Protein AF-A0A849PY88-F1 (afdb_monomer_lite)

pLDDT: mean 91.72, std 9.86, range [37.84, 98.25]

Foldseek 3Di:
DDPDPVVLQVPHDPVCLVVDALVVLQVSLVVQCPDPPSVVVSSLVSLVSSCVNPLQPLVSLLVSLVSCVVVVVLVRSLVSLVSSLVVNVVVVPHQLLSSLVSLQSNLVSCLPPPVNPDLPSSVVSQVSSCVSNVHDRDVVSVVSSVVVVVVVVVVVVVD

Sequence (159 aa):
MYDVDTKAYSGVNVAKIPSMNKDDLVANGNRLKNGTDEQIKAGLNLWKIALEKDQTDADLINKIAKYQQAINDEKGALKTYETGIEAIEQDGKGDKAALGNLYLGKAQLEIYSRENKDYEQAQKDIETSAKLRDEPIDQSLMIEIEDGMERQERRKNKA

Radius of gyration: 18.0 Å; chains: 1; bounding box: 43×26×58 Å

Structure (mmCIF, N/CA/C/O backbone):
data_AF-A0A849PY88-F1
#
_entry.id   AF-A0A849PY88-F1
#
loop_
_atom_site.group_PDB
_atom_site.id
_atom_site.type_symbol
_atom_site.label_atom_id
_atom_site.label_alt_id
_atom_site.label_comp_id
_atom_site.label_asym_id
_atom_site.label_entity_id
_atom_site.label_seq_id
_atom_site.pdbx_PDB_ins_code
_atom_site.Cartn_x
_atom_site.Cartn_y
_atom_site.Cartn_z
_atom_site.occupancy
_atom_site.B_iso_or_equiv
_atom_site.auth_seq_id
_atom_site.auth_comp_id
_atom_site.auth_asym_id
_atom_site.auth_atom_id
_atom_site.pdbx_PDB_model_num
ATOM 1 N N . MET A 1 1 ? 16.933 17.081 -14.185 1.00 37.84 1 MET A N 1
ATOM 2 C CA . MET A 1 1 ? 17.622 16.085 -15.029 1.00 37.84 1 MET A CA 1
ATOM 3 C C . MET A 1 1 ? 17.844 14.880 -14.133 1.00 37.84 1 MET A C 1
ATOM 5 O O . MET A 1 1 ? 18.544 15.028 -13.144 1.00 37.84 1 MET A O 1
ATOM 9 N N . TYR A 1 2 ? 17.122 13.777 -14.347 1.00 43.47 2 TYR A N 1
ATOM 10 C CA . TYR A 1 2 ? 17.304 12.571 -13.535 1.00 43.47 2 TYR A CA 1
ATOM 11 C C . TYR A 1 2 ? 18.647 11.958 -13.927 1.00 43.47 2 TYR A C 1
ATOM 13 O O . TYR A 1 2 ? 18.839 11.637 -15.097 1.00 43.47 2 TYR A O 1
ATOM 21 N N . ASP A 1 3 ? 19.577 11.854 -12.982 1.00 45.22 3 ASP A N 1
ATOM 22 C CA . ASP A 1 3 ? 20.822 11.119 -13.185 1.00 45.22 3 ASP A CA 1
ATOM 23 C C . ASP A 1 3 ? 20.455 9.632 -13.194 1.00 45.22 3 ASP A C 1
ATOM 25 O O . ASP A 1 3 ? 20.196 9.022 -12.154 1.00 45.22 3 ASP A O 1
ATOM 29 N N . VAL A 1 4 ? 20.260 9.078 -14.391 1.00 53.19 4 VAL A N 1
ATOM 30 C CA . VAL A 1 4 ? 19.823 7.693 -14.548 1.00 53.19 4 VAL A CA 1
ATOM 31 C C . VAL A 1 4 ? 21.065 6.829 -14.673 1.00 53.19 4 VAL A C 1
ATOM 33 O O . VAL A 1 4 ? 21.687 6.784 -15.735 1.00 53.19 4 VAL A O 1
ATOM 36 N N . ASP A 1 5 ? 21.425 6.116 -13.607 1.00 61.44 5 ASP A N 1
ATOM 37 C CA . ASP A 1 5 ? 22.394 5.033 -13.737 1.00 61.44 5 ASP A CA 1
ATOM 38 C C . ASP A 1 5 ? 21.795 3.965 -14.664 1.00 61.44 5 ASP A C 1
ATOM 40 O O . ASP A 1 5 ? 20.916 3.185 -14.293 1.00 61.44 5 ASP A O 1
ATOM 44 N N . THR A 1 6 ? 22.238 3.970 -15.919 1.00 64.44 6 THR A N 1
ATOM 45 C CA . THR A 1 6 ? 21.744 3.069 -16.970 1.00 64.44 6 THR A CA 1
ATOM 46 C C . THR A 1 6 ? 21.889 1.588 -16.609 1.00 64.44 6 THR A C 1
ATOM 48 O O . THR A 1 6 ? 21.134 0.767 -17.132 1.00 64.44 6 THR A O 1
ATOM 51 N N . LYS A 1 7 ? 22.785 1.229 -15.674 1.00 71.81 7 LYS A N 1
ATOM 52 C CA . LYS A 1 7 ? 22.941 -0.151 -15.185 1.00 71.81 7 LYS A CA 1
ATOM 53 C C . LYS A 1 7 ? 21.759 -0.610 -14.328 1.00 71.81 7 LYS A C 1
ATOM 55 O O . LYS A 1 7 ? 21.393 -1.786 -14.376 1.00 71.81 7 LYS A O 1
ATOM 60 N N . ALA A 1 8 ? 21.119 0.315 -13.611 1.00 77.69 8 ALA A N 1
ATOM 61 C CA . ALA A 1 8 ? 19.927 0.050 -12.804 1.00 77.69 8 ALA A CA 1
ATOM 62 C C . ALA A 1 8 ? 18.713 -0.342 -13.669 1.00 77.69 8 ALA A C 1
ATOM 64 O O . ALA A 1 8 ? 17.839 -1.085 -13.238 1.00 77.69 8 ALA A O 1
ATOM 65 N N . TYR A 1 9 ? 18.686 0.102 -14.926 1.00 81.75 9 TYR A N 1
ATOM 66 C CA . TYR A 1 9 ? 17.614 -0.146 -15.893 1.00 81.75 9 TYR A CA 1
ATOM 67 C C . TYR A 1 9 ? 17.976 -1.254 -16.888 1.00 81.75 9 TYR A C 1
ATOM 69 O O . TYR A 1 9 ? 17.596 -1.198 -18.055 1.00 81.75 9 TYR A O 1
ATOM 77 N N . SER A 1 10 ? 18.738 -2.262 -16.453 1.00 80.44 10 SER A N 1
ATOM 78 C CA . SER A 1 10 ? 19.183 -3.359 -17.321 1.00 80.44 10 SER A CA 1
ATOM 79 C C . SER A 1 10 ? 18.023 -3.961 -18.129 1.00 80.44 10 SER A C 1
ATOM 81 O O . SER A 1 10 ? 17.027 -4.428 -17.576 1.00 80.44 10 SER A O 1
ATOM 83 N N . GLY A 1 11 ? 18.134 -3.928 -19.461 1.00 80.50 11 GLY A N 1
ATOM 84 C CA . GLY A 1 11 ? 17.093 -4.424 -20.369 1.00 80.50 11 GLY A CA 1
ATOM 85 C C . GLY A 1 11 ? 15.875 -3.503 -20.550 1.00 80.50 11 GLY A C 1
ATOM 86 O O . GLY A 1 11 ? 14.899 -3.923 -21.181 1.00 80.50 11 GLY A O 1
ATOM 87 N N . VAL A 1 12 ? 15.936 -2.268 -20.042 1.00 84.50 12 VAL A N 1
ATOM 88 C CA . VAL A 1 12 ? 14.944 -1.198 -20.216 1.00 84.50 12 VAL A CA 1
ATOM 89 C C . VAL A 1 12 ? 15.577 -0.046 -20.998 1.00 84.50 12 VAL A C 1
ATOM 91 O O . VAL A 1 12 ? 16.648 0.457 -20.664 1.00 84.50 12 VAL A O 1
ATOM 94 N N . ASN A 1 13 ? 14.906 0.405 -22.059 1.00 85.25 13 ASN A N 1
ATOM 95 C CA . ASN A 1 13 ? 15.362 1.568 -22.815 1.00 85.25 13 ASN A CA 1
ATOM 96 C C . ASN A 1 13 ? 14.977 2.856 -22.072 1.00 85.25 13 ASN A C 1
ATOM 98 O O . ASN A 1 13 ? 13.869 3.364 -22.244 1.00 85.25 13 ASN A O 1
ATOM 102 N N . VAL A 1 14 ? 15.906 3.377 -21.266 1.00 85.56 14 VAL A N 1
ATOM 103 C CA . VAL A 1 14 ? 15.716 4.585 -20.443 1.00 85.56 14 VAL A CA 1
ATOM 104 C C . VAL A 1 14 ? 15.222 5.778 -21.264 1.00 85.56 14 VAL A C 1
ATOM 106 O O . VAL A 1 14 ? 14.323 6.492 -20.829 1.00 85.56 14 VAL A O 1
ATOM 109 N N . ALA A 1 15 ? 15.736 5.959 -22.484 1.00 86.56 15 ALA A N 1
ATOM 110 C CA . ALA A 1 15 ? 15.345 7.069 -23.353 1.00 86.56 15 ALA A CA 1
ATOM 111 C C . ALA A 1 15 ? 13.870 7.009 -23.789 1.00 86.56 15 ALA A C 1
ATOM 113 O O . ALA A 1 15 ? 13.303 8.027 -24.177 1.00 86.56 15 ALA A O 1
ATOM 114 N N . LYS A 1 16 ? 13.239 5.829 -23.723 1.00 90.19 16 LYS A N 1
ATOM 115 C CA . LYS A 1 16 ? 11.822 5.642 -24.056 1.00 90.19 16 LYS A CA 1
ATOM 116 C C . LYS A 1 16 ? 10.886 5.761 -22.857 1.00 90.19 16 LYS A C 1
ATOM 118 O O . LYS A 1 16 ? 9.689 5.866 -23.080 1.00 90.19 16 LYS A O 1
ATOM 123 N N . ILE A 1 17 ? 11.382 5.783 -21.616 1.00 90.50 17 ILE A N 1
ATOM 124 C CA . ILE A 1 17 ? 10.531 5.861 -20.411 1.00 90.50 17 ILE A CA 1
ATOM 125 C C . ILE A 1 17 ? 9.490 6.996 -20.495 1.00 90.50 17 ILE A C 1
ATOM 127 O O . ILE A 1 17 ? 8.321 6.715 -20.229 1.00 90.50 17 ILE A O 1
ATOM 131 N N . PRO A 1 18 ? 9.828 8.231 -20.932 1.00 90.81 18 PRO A N 1
ATOM 132 C CA . PRO A 1 18 ? 8.840 9.310 -21.015 1.00 90.81 18 PRO A CA 1
ATOM 133 C C . PRO A 1 18 ? 7.657 9.012 -21.950 1.00 90.81 18 PRO A C 1
ATOM 135 O O . PRO A 1 18 ? 6.548 9.485 -21.709 1.00 90.81 18 PRO A O 1
ATOM 138 N N . SER A 1 19 ? 7.877 8.221 -23.006 1.00 92.50 19 SER A N 1
ATOM 139 C CA . SER A 1 19 ? 6.866 7.877 -24.014 1.00 92.50 19 SER A CA 1
ATOM 140 C C . SER A 1 19 ? 6.258 6.483 -23.846 1.00 92.50 19 SER A C 1
ATOM 142 O O . SER A 1 19 ? 5.345 6.138 -24.595 1.00 92.50 19 SER A O 1
ATOM 144 N N . MET A 1 20 ? 6.717 5.686 -22.876 1.00 94.94 20 MET A N 1
ATOM 145 C CA . MET A 1 20 ? 6.107 4.392 -22.565 1.00 94.94 20 MET A CA 1
ATOM 146 C C . MET A 1 20 ? 4.666 4.581 -22.081 1.00 94.94 20 MET A C 1
ATOM 148 O O . MET A 1 20 ? 4.341 5.545 -21.376 1.00 94.94 20 MET A O 1
ATOM 152 N N . ASN A 1 21 ? 3.793 3.646 -22.455 1.00 96.25 21 ASN A N 1
ATOM 153 C CA . ASN A 1 21 ? 2.465 3.552 -21.859 1.00 96.25 21 ASN A CA 1
ATOM 154 C C . ASN A 1 21 ? 2.564 2.952 -20.440 1.00 96.25 21 ASN A C 1
ATOM 156 O O . ASN A 1 21 ? 3.627 2.510 -19.998 1.00 96.25 21 ASN A O 1
ATOM 160 N N . LYS A 1 22 ? 1.446 2.977 -19.712 1.00 96.12 22 LYS A N 1
ATOM 161 C CA . LYS A 1 22 ? 1.350 2.457 -18.344 1.00 96.12 22 LYS A CA 1
ATOM 162 C C . LYS A 1 22 ? 1.756 0.980 -18.261 1.00 96.12 22 LYS A C 1
ATOM 164 O O . LYS A 1 22 ? 2.584 0.630 -17.424 1.00 96.12 22 LYS A O 1
ATOM 169 N N . ASP A 1 23 ? 1.242 0.140 -19.153 1.00 96.31 23 ASP A N 1
ATOM 170 C CA . ASP A 1 23 ? 1.472 -1.309 -19.121 1.00 96.31 23 ASP A CA 1
ATOM 171 C C . ASP A 1 23 ? 2.945 -1.669 -19.355 1.00 96.31 23 ASP A C 1
ATOM 173 O O . ASP A 1 23 ? 3.505 -2.500 -18.639 1.00 96.31 23 ASP A O 1
ATOM 177 N N . ASP A 1 24 ? 3.612 -0.982 -20.284 1.00 96.06 24 ASP A N 1
ATOM 178 C CA . ASP A 1 24 ? 5.043 -1.135 -20.553 1.00 96.06 24 ASP A CA 1
ATOM 179 C C . ASP A 1 24 ? 5.888 -0.744 -19.335 1.00 96.06 24 ASP A C 1
ATOM 181 O O . ASP A 1 24 ? 6.876 -1.411 -19.009 1.00 96.06 24 ASP A O 1
ATOM 185 N N . LEU A 1 25 ? 5.511 0.327 -18.631 1.00 96.94 25 LEU A N 1
ATOM 186 C CA . LEU A 1 25 ? 6.178 0.739 -17.395 1.00 96.94 25 LEU A CA 1
ATOM 187 C C . LEU A 1 25 ? 5.972 -0.297 -16.285 1.00 96.94 25 LEU A C 1
ATOM 189 O O . LEU A 1 25 ? 6.936 -0.682 -15.620 1.00 96.94 25 LEU A O 1
ATOM 193 N N . VAL A 1 26 ? 4.750 -0.816 -16.123 1.00 97.12 26 VAL A N 1
ATOM 194 C CA . VAL A 1 26 ? 4.444 -1.873 -15.147 1.00 97.12 26 VAL A CA 1
ATOM 195 C C . VAL A 1 26 ? 5.228 -3.150 -15.449 1.00 97.12 26 VAL A C 1
ATOM 197 O O . VAL A 1 26 ? 5.817 -3.743 -14.535 1.00 97.12 26 VAL A O 1
ATOM 200 N N . ALA A 1 27 ? 5.278 -3.554 -16.719 1.00 95.94 27 ALA A N 1
ATOM 201 C CA . ALA A 1 27 ? 6.019 -4.718 -17.185 1.00 95.94 27 ALA A CA 1
ATOM 202 C C . ALA A 1 27 ? 7.523 -4.560 -16.943 1.00 95.94 27 ALA A C 1
ATOM 204 O O . ALA A 1 27 ? 8.158 -5.465 -16.400 1.00 95.94 27 ALA A O 1
ATOM 205 N N . ASN A 1 28 ? 8.101 -3.402 -17.264 1.00 94.94 28 ASN A N 1
ATOM 206 C CA . ASN A 1 28 ? 9.513 -3.148 -16.996 1.00 94.94 28 ASN A CA 1
ATOM 207 C C . ASN A 1 28 ? 9.810 -3.078 -15.490 1.00 94.94 28 ASN A C 1
ATOM 209 O O . ASN A 1 28 ? 10.799 -3.660 -15.050 1.00 94.94 28 ASN A O 1
ATOM 213 N N . GLY A 1 29 ? 8.927 -2.495 -14.674 1.00 94.88 29 GLY A N 1
ATOM 214 C CA . GLY A 1 29 ? 9.073 -2.535 -13.217 1.00 94.88 29 GLY A CA 1
ATOM 215 C C . GLY A 1 29 ? 9.031 -3.961 -12.653 1.00 94.88 29 GLY A C 1
ATOM 216 O O . 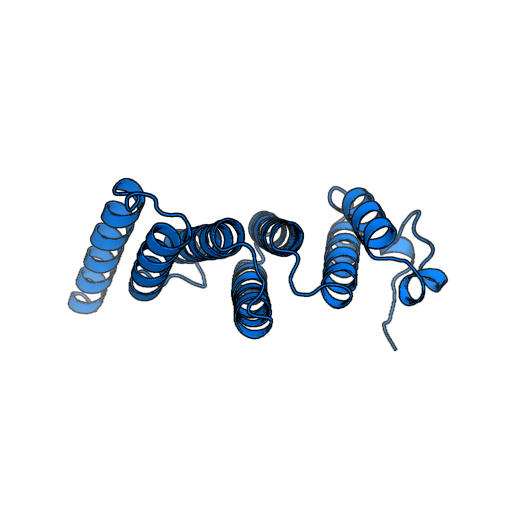GLY A 1 29 ? 9.857 -4.332 -11.821 1.00 94.88 29 GLY A O 1
ATOM 217 N N . ASN A 1 30 ? 8.154 -4.819 -13.192 1.00 94.94 30 ASN A N 1
ATOM 218 C CA . ASN A 1 30 ? 8.093 -6.243 -12.839 1.00 94.94 30 ASN A CA 1
ATOM 219 C C . ASN A 1 30 ? 9.380 -7.011 -13.152 1.00 94.94 30 ASN A C 1
ATOM 221 O O . ASN A 1 30 ? 9.675 -7.981 -12.458 1.00 94.94 30 ASN A O 1
ATOM 225 N N . ARG A 1 31 ? 10.130 -6.604 -14.181 1.00 92.75 31 ARG A N 1
ATOM 226 C CA . ARG A 1 31 ? 11.396 -7.250 -14.562 1.00 92.75 31 ARG A CA 1
ATOM 227 C C . ARG A 1 31 ? 12.527 -6.922 -13.592 1.00 92.75 31 ARG A C 1
ATOM 229 O O . ARG A 1 31 ? 13.411 -7.749 -13.407 1.00 92.75 31 ARG A O 1
ATOM 236 N N . LEU A 1 32 ? 12.492 -5.741 -12.978 1.00 91.81 32 LEU A N 1
ATOM 237 C CA . LEU A 1 32 ? 13.576 -5.245 -12.129 1.00 91.81 32 LEU A CA 1
ATOM 238 C C . LEU A 1 32 ? 13.361 -5.512 -10.626 1.00 91.81 32 LEU A C 1
ATOM 240 O O . LEU A 1 32 ? 14.313 -5.437 -9.855 1.00 91.81 32 LEU A O 1
ATOM 244 N N . LYS A 1 33 ? 12.142 -5.884 -10.205 1.00 90.06 33 LYS A N 1
ATOM 245 C CA . LYS A 1 33 ? 11.755 -6.055 -8.787 1.00 90.06 33 LYS A CA 1
ATOM 246 C C . LYS A 1 33 ? 12.497 -7.151 -7.997 1.00 90.06 33 LYS A C 1
ATOM 248 O O . LYS A 1 33 ? 12.324 -7.256 -6.796 1.00 90.06 33 LYS A O 1
ATOM 253 N N . ASN A 1 34 ? 13.261 -8.012 -8.663 1.00 88.31 34 ASN A N 1
ATOM 254 C CA . ASN A 1 34 ? 14.049 -9.075 -8.019 1.00 88.31 34 ASN A CA 1
ATOM 255 C C . ASN A 1 34 ? 15.551 -8.936 -8.343 1.00 88.31 34 ASN A C 1
ATOM 257 O O . ASN A 1 34 ? 16.289 -9.917 -8.274 1.00 88.31 34 ASN A O 1
ATOM 261 N N . GLY A 1 35 ? 15.971 -7.756 -8.809 1.00 87.75 35 GLY A N 1
ATOM 262 C CA . GLY A 1 35 ? 17.342 -7.466 -9.219 1.00 87.75 35 GLY A CA 1
ATOM 263 C C . GLY A 1 35 ? 18.249 -7.010 -8.072 1.00 87.75 35 GLY A C 1
ATOM 264 O O . GLY A 1 35 ? 17.966 -7.262 -6.905 1.00 87.75 35 GLY A O 1
ATOM 265 N N . THR A 1 36 ? 19.339 -6.313 -8.407 1.00 90.88 36 THR A N 1
ATOM 266 C CA . THR A 1 36 ? 20.171 -5.587 -7.425 1.00 90.88 36 THR A CA 1
ATOM 267 C C . THR A 1 36 ? 19.379 -4.468 -6.747 1.00 90.88 36 THR A C 1
ATOM 269 O O . THR A 1 36 ? 18.335 -4.059 -7.253 1.00 90.88 36 THR A O 1
ATOM 272 N N . ASP A 1 37 ? 19.886 -3.902 -5.652 1.00 89.00 37 ASP A N 1
ATOM 273 C CA . ASP A 1 37 ? 19.246 -2.771 -4.963 1.00 89.00 37 ASP A CA 1
ATOM 274 C C . ASP A 1 37 ? 18.944 -1.593 -5.908 1.00 89.00 37 ASP A C 1
ATOM 276 O O . ASP A 1 37 ? 17.896 -0.948 -5.811 1.00 89.00 37 ASP A O 1
ATOM 280 N N . GLU A 1 38 ? 19.832 -1.317 -6.865 1.00 89.38 38 GLU A N 1
ATOM 281 C CA . GLU A 1 38 ? 19.628 -0.294 -7.893 1.00 89.38 38 GLU A CA 1
ATOM 282 C C . GLU A 1 38 ? 18.503 -0.676 -8.858 1.00 89.38 38 GLU A C 1
ATOM 284 O O . GLU A 1 38 ? 17.670 0.166 -9.198 1.00 89.38 38 GLU A O 1
ATOM 289 N N . GLN A 1 39 ? 18.440 -1.943 -9.273 1.00 90.81 39 GLN A N 1
ATOM 290 C CA . GLN A 1 39 ? 17.373 -2.448 -10.140 1.00 90.81 39 GLN A CA 1
ATOM 291 C C . GLN A 1 39 ? 16.025 -2.432 -9.420 1.00 90.81 39 GLN A C 1
ATOM 293 O O . GLN A 1 39 ? 15.030 -1.988 -9.981 1.00 90.81 39 GLN A O 1
ATOM 298 N N . ILE A 1 40 ? 15.997 -2.814 -8.148 1.00 91.25 40 ILE A N 1
ATOM 299 C CA . ILE A 1 40 ? 14.822 -2.740 -7.283 1.00 91.25 40 ILE A CA 1
ATOM 300 C C . ILE A 1 40 ? 14.290 -1.301 -7.214 1.00 91.25 40 ILE A C 1
ATOM 302 O O . ILE A 1 40 ? 13.096 -1.074 -7.429 1.00 91.25 40 ILE A O 1
ATOM 306 N N . LYS A 1 41 ? 15.170 -0.316 -6.991 1.00 91.19 41 LYS A N 1
ATOM 307 C CA . LYS A 1 41 ? 14.807 1.112 -6.991 1.00 91.19 41 LYS A CA 1
ATOM 308 C C . LYS A 1 41 ? 14.315 1.580 -8.362 1.00 91.19 41 LYS A C 1
ATOM 310 O O . LYS A 1 41 ? 13.322 2.301 -8.440 1.00 91.19 41 LYS A O 1
ATOM 315 N N . ALA A 1 42 ? 14.965 1.155 -9.445 1.00 91.88 42 ALA A N 1
ATOM 316 C CA . ALA A 1 42 ? 14.529 1.458 -10.806 1.00 91.88 42 ALA A CA 1
ATOM 317 C C . ALA A 1 42 ? 13.148 0.856 -11.112 1.00 91.88 42 ALA A C 1
ATOM 319 O O . ALA A 1 42 ? 12.290 1.535 -11.674 1.00 91.88 42 ALA A O 1
ATOM 320 N N . GLY A 1 43 ? 12.893 -0.383 -10.686 1.00 94.50 43 GLY A N 1
ATOM 321 C CA . GLY A 1 43 ? 11.604 -1.047 -10.848 1.00 94.5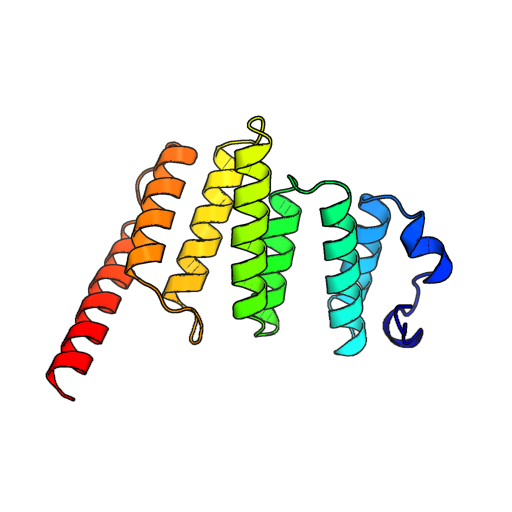0 43 GLY A CA 1
ATOM 322 C C . GLY A 1 43 ? 10.479 -0.334 -10.105 1.00 94.50 43 GLY A C 1
ATOM 323 O O . GLY A 1 43 ? 9.417 -0.091 -10.679 1.00 94.50 43 GLY A O 1
ATOM 324 N N . LEU A 1 44 ? 10.750 0.087 -8.867 1.00 95.75 44 LEU A N 1
ATOM 325 C CA . LEU A 1 44 ? 9.835 0.908 -8.078 1.00 95.75 44 LEU A CA 1
ATOM 326 C C . LEU A 1 44 ? 9.547 2.257 -8.757 1.00 95.75 44 LEU A C 1
ATOM 328 O O . LEU A 1 44 ? 8.394 2.680 -8.814 1.00 95.75 44 LEU A O 1
ATOM 332 N N . ASN A 1 45 ? 10.567 2.919 -9.310 1.00 94.12 45 ASN A N 1
ATOM 333 C CA . ASN A 1 45 ? 10.386 4.177 -10.038 1.00 94.12 45 ASN A CA 1
ATOM 334 C C . ASN A 1 45 ? 9.518 4.000 -11.288 1.00 94.12 45 ASN A C 1
ATOM 336 O O . ASN A 1 45 ? 8.656 4.833 -11.545 1.00 94.12 45 ASN A O 1
ATOM 340 N N . LEU A 1 46 ? 9.684 2.907 -12.036 1.00 96.06 46 LEU A N 1
ATOM 341 C CA . LEU A 1 46 ? 8.837 2.622 -13.197 1.00 96.06 46 LEU A CA 1
ATOM 342 C C . LEU A 1 46 ? 7.369 2.437 -12.804 1.00 96.06 46 LEU A C 1
ATOM 344 O O . LEU A 1 46 ? 6.492 2.952 -13.491 1.00 96.06 46 LEU A O 1
ATOM 348 N N . TRP A 1 47 ? 7.089 1.760 -11.687 1.00 97.81 47 TRP 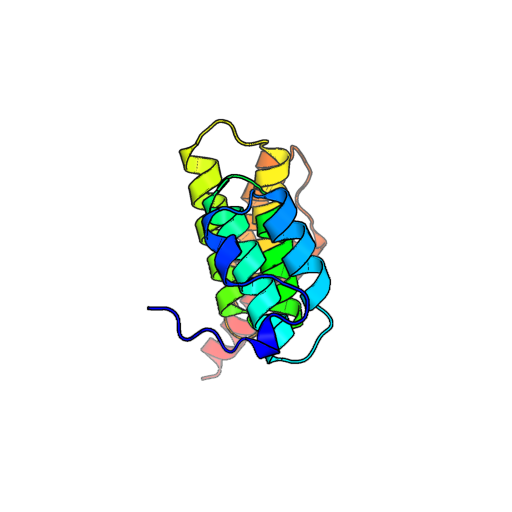A N 1
ATOM 349 C CA . TRP A 1 47 ? 5.722 1.663 -11.167 1.00 97.81 47 TRP A CA 1
ATOM 350 C C . TRP A 1 47 ? 5.162 3.014 -10.726 1.00 97.81 47 TRP A C 1
ATOM 352 O O . TRP A 1 47 ? 4.003 3.293 -11.008 1.00 97.81 47 TRP A O 1
ATOM 362 N N . LYS A 1 48 ? 5.971 3.882 -10.109 1.00 96.50 48 LYS A N 1
ATOM 363 C CA . LYS A 1 48 ? 5.542 5.244 -9.752 1.00 96.50 48 LYS A CA 1
ATOM 364 C C . LYS A 1 48 ? 5.203 6.080 -10.991 1.00 96.50 48 LYS A C 1
ATOM 366 O O . LYS A 1 48 ? 4.145 6.691 -11.026 1.00 96.50 48 LYS A O 1
ATOM 371 N N . ILE A 1 49 ? 6.023 6.020 -12.042 1.00 95.81 49 ILE A N 1
ATOM 372 C CA . ILE A 1 49 ? 5.731 6.695 -13.322 1.00 95.81 49 ILE A CA 1
ATOM 373 C C . ILE A 1 49 ? 4.476 6.097 -13.983 1.00 95.81 49 ILE A C 1
ATOM 375 O O . ILE A 1 49 ? 3.704 6.810 -14.620 1.00 95.81 49 ILE A O 1
ATOM 379 N N . ALA A 1 50 ? 4.244 4.788 -13.847 1.00 97.06 50 ALA A N 1
ATOM 380 C CA . ALA A 1 50 ? 3.012 4.168 -14.328 1.00 97.06 50 ALA A CA 1
ATOM 381 C C . ALA A 1 50 ? 1.781 4.691 -13.569 1.00 97.06 50 ALA A C 1
ATOM 383 O O . ALA A 1 50 ? 0.770 4.988 -14.201 1.00 97.06 50 ALA A O 1
ATOM 384 N N . LEU A 1 51 ? 1.889 4.859 -12.248 1.00 96.69 51 LEU A N 1
ATOM 385 C CA . LEU A 1 51 ? 0.832 5.417 -11.404 1.00 96.69 51 LEU A CA 1
ATOM 386 C C . LEU A 1 51 ? 0.562 6.895 -11.725 1.00 96.69 51 LEU A C 1
ATOM 388 O O . LEU A 1 51 ? -0.578 7.329 -11.710 1.00 96.69 51 LEU A O 1
ATOM 392 N N . GLU A 1 52 ? 1.572 7.673 -12.117 1.00 94.88 52 GLU A N 1
ATOM 393 C CA . GLU A 1 52 ? 1.362 9.052 -12.591 1.00 94.88 52 GLU A CA 1
ATOM 394 C C . GLU A 1 52 ? 0.485 9.130 -13.854 1.00 94.88 52 GLU A C 1
ATOM 396 O O . GLU A 1 52 ? -0.145 10.158 -14.098 1.00 94.88 52 GLU A O 1
ATOM 401 N N . LYS A 1 53 ? 0.423 8.059 -14.660 1.00 93.94 53 LYS A N 1
ATOM 402 C CA . LYS A 1 53 ? -0.439 7.988 -15.854 1.00 93.94 53 LYS A CA 1
ATOM 403 C C . LYS A 1 53 ? -1.882 7.606 -15.531 1.00 93.94 53 LYS A C 1
ATOM 405 O O . LYS A 1 53 ? -2.756 7.846 -16.357 1.00 93.94 53 LYS A O 1
ATOM 410 N N . ASP A 1 54 ? -2.109 6.996 -14.375 1.00 92.69 54 ASP A N 1
ATOM 411 C CA . ASP A 1 54 ? -3.420 6.615 -13.863 1.00 92.69 54 ASP A CA 1
ATOM 412 C C . ASP A 1 54 ? -3.342 6.528 -12.339 1.00 92.69 54 ASP A C 1
ATOM 414 O O . ASP A 1 54 ? -3.023 5.482 -11.772 1.00 92.69 54 ASP A O 1
ATOM 418 N N . GLN A 1 55 ? -3.605 7.660 -11.690 1.00 92.12 55 GLN A N 1
ATOM 419 C CA . GLN A 1 55 ? -3.450 7.820 -10.243 1.00 92.12 55 GLN A CA 1
ATOM 420 C C . GLN A 1 55 ? -4.512 7.056 -9.444 1.00 92.12 55 GLN A C 1
ATOM 422 O O . GLN A 1 55 ? -4.396 6.948 -8.227 1.00 92.12 55 GLN A O 1
ATOM 427 N N . THR A 1 56 ? -5.528 6.519 -10.123 1.00 93.56 56 THR A N 1
ATOM 428 C CA . THR A 1 56 ? -6.651 5.802 -9.511 1.00 93.56 56 THR A CA 1
ATOM 429 C C . THR A 1 56 ? -6.496 4.282 -9.553 1.00 93.56 56 THR A C 1
ATOM 431 O O . THR A 1 56 ? -7.385 3.554 -9.112 1.00 93.56 56 THR A O 1
ATOM 434 N N . ASP A 1 57 ? -5.360 3.781 -10.049 1.00 95.31 57 ASP A N 1
ATOM 435 C CA . ASP A 1 57 ? -5.063 2.351 -10.099 1.00 95.31 57 ASP A CA 1
ATOM 436 C C . ASP A 1 57 ? -4.764 1.783 -8.701 1.00 95.31 57 ASP A C 1
ATOM 438 O O . ASP A 1 57 ? -3.614 1.714 -8.251 1.00 95.31 57 ASP A O 1
ATOM 442 N N . ALA A 1 58 ? -5.824 1.351 -8.017 1.00 95.44 58 ALA A N 1
ATOM 443 C CA . ALA A 1 58 ? -5.758 0.762 -6.684 1.00 95.44 58 ALA A CA 1
ATOM 444 C C . ALA A 1 58 ? -4.861 -0.488 -6.613 1.00 95.44 58 ALA A C 1
ATOM 446 O O . ALA A 1 58 ? -4.155 -0.685 -5.619 1.00 95.44 58 ALA A O 1
ATOM 447 N N . ASP A 1 59 ? -4.826 -1.314 -7.661 1.00 95.38 59 ASP A N 1
ATOM 448 C CA . ASP A 1 59 ? -3.976 -2.508 -7.691 1.00 95.38 59 ASP A CA 1
ATOM 449 C C . ASP A 1 59 ? -2.497 -2.120 -7.735 1.00 95.38 59 ASP A C 1
ATOM 451 O O . ASP A 1 59 ? -1.665 -2.699 -7.023 1.00 95.38 59 ASP A O 1
ATOM 455 N N . LEU A 1 60 ? -2.158 -1.107 -8.535 1.00 97.06 60 LEU A N 1
ATOM 456 C CA . LEU A 1 60 ? -0.802 -0.584 -8.612 1.00 97.06 60 LEU A CA 1
ATOM 457 C C . LEU A 1 60 ? -0.384 0.119 -7.314 1.00 97.06 60 LEU A C 1
ATOM 459 O O . LEU A 1 60 ? 0.739 -0.111 -6.860 1.00 97.06 60 LEU A O 1
ATOM 463 N N . ILE A 1 61 ? -1.271 0.893 -6.679 1.00 98.19 61 ILE A N 1
ATOM 464 C CA . ILE A 1 61 ? -1.031 1.509 -5.359 1.00 98.19 61 ILE A CA 1
ATOM 465 C C . ILE A 1 61 ? -0.691 0.428 -4.328 1.00 98.19 61 ILE A C 1
ATOM 467 O O . ILE A 1 61 ? 0.374 0.470 -3.706 1.00 98.19 61 ILE A O 1
ATOM 471 N N . ASN A 1 62 ? -1.550 -0.588 -4.196 1.00 96.94 62 ASN A N 1
ATOM 472 C CA . ASN A 1 62 ? -1.362 -1.686 -3.246 1.00 96.94 62 ASN A CA 1
ATOM 473 C C . ASN A 1 62 ? -0.049 -2.439 -3.511 1.00 96.94 62 ASN A C 1
ATOM 475 O O . ASN A 1 62 ? 0.706 -2.771 -2.596 1.00 96.94 62 ASN A O 1
ATOM 479 N N . LYS A 1 63 ? 0.263 -2.685 -4.787 1.00 96.31 63 LYS A N 1
ATOM 480 C CA . LYS A 1 63 ? 1.497 -3.354 -5.200 1.00 96.31 63 LYS A CA 1
ATOM 481 C C . LYS A 1 63 ? 2.747 -2.547 -4.853 1.00 96.31 63 LYS A C 1
ATOM 483 O O . LYS A 1 63 ? 3.709 -3.130 -4.355 1.00 96.31 63 LYS A O 1
ATOM 488 N N . ILE A 1 64 ? 2.748 -1.241 -5.118 1.00 98.12 64 ILE A N 1
ATOM 489 C CA . ILE A 1 64 ? 3.863 -0.348 -4.783 1.00 98.12 64 ILE A CA 1
ATOM 490 C C . ILE A 1 64 ? 4.066 -0.333 -3.265 1.00 98.12 64 ILE A C 1
ATOM 492 O O . ILE A 1 64 ? 5.184 -0.575 -2.813 1.00 98.12 64 ILE A O 1
ATOM 496 N N . ALA A 1 65 ? 3.000 -0.133 -2.486 1.00 97.56 65 ALA A N 1
ATOM 497 C CA . ALA A 1 65 ? 3.084 -0.046 -1.031 1.00 97.56 65 ALA A CA 1
ATOM 498 C C . ALA A 1 65 ? 3.573 -1.358 -0.391 1.00 97.56 65 ALA A C 1
ATOM 500 O O . ALA A 1 65 ? 4.522 -1.348 0.394 1.00 97.56 65 ALA A O 1
ATOM 501 N N . LYS A 1 66 ? 3.015 -2.510 -0.789 1.00 95.44 66 LYS A N 1
ATOM 502 C CA . LYS A 1 66 ? 3.478 -3.830 -0.317 1.00 95.44 66 LYS A CA 1
ATOM 503 C C . LYS A 1 66 ? 4.932 -4.103 -0.675 1.00 95.44 66 LYS A C 1
ATOM 505 O O . LYS A 1 66 ? 5.668 -4.699 0.107 1.00 95.44 66 LYS A O 1
ATOM 510 N N . TYR A 1 67 ? 5.359 -3.676 -1.859 1.00 96.00 67 TYR A N 1
ATOM 511 C CA . TYR A 1 67 ? 6.743 -3.846 -2.268 1.00 96.00 67 TYR A CA 1
ATOM 512 C C . TYR A 1 67 ? 7.692 -2.941 -1.477 1.00 96.00 67 TYR A C 1
ATOM 514 O O . TYR A 1 67 ? 8.739 -3.407 -1.038 1.00 96.00 67 TYR A O 1
ATOM 522 N N . GLN A 1 68 ? 7.309 -1.685 -1.232 1.00 96.31 68 GLN A N 1
ATOM 523 C CA . GLN A 1 68 ? 8.043 -0.778 -0.347 1.00 96.31 68 GLN A CA 1
ATOM 524 C C . GLN A 1 68 ? 8.171 -1.362 1.063 1.00 96.31 68 GLN A C 1
ATOM 526 O O . GLN A 1 68 ? 9.272 -1.406 1.605 1.00 96.31 68 GLN A O 1
ATOM 531 N N . GLN A 1 69 ? 7.095 -1.930 1.608 1.00 94.06 69 GLN A N 1
ATOM 532 C CA . GLN A 1 69 ? 7.137 -2.640 2.885 1.00 94.06 69 GLN A CA 1
ATOM 533 C C . GLN A 1 69 ? 8.123 -3.822 2.857 1.00 94.06 69 GLN A C 1
ATOM 535 O O . GLN A 1 69 ? 8.923 -3.972 3.777 1.00 94.06 69 GLN A O 1
ATOM 540 N N . ALA A 1 70 ? 8.126 -4.629 1.790 1.00 92.12 70 ALA A N 1
ATOM 541 C CA . ALA A 1 70 ? 9.036 -5.769 1.650 1.00 92.12 70 ALA A CA 1
ATOM 542 C C . ALA A 1 70 ? 10.524 -5.368 1.599 1.00 92.12 70 ALA A C 1
ATOM 544 O O . ALA A 1 70 ? 11.381 -6.150 2.008 1.00 92.12 70 ALA A O 1
ATOM 545 N N . ILE A 1 71 ? 10.834 -4.153 1.134 1.00 92.94 71 ILE A N 1
ATOM 546 C CA . ILE A 1 71 ? 12.196 -3.592 1.127 1.00 92.94 71 ILE A CA 1
ATOM 547 C C . ILE A 1 71 ? 12.481 -2.687 2.340 1.00 92.94 71 ILE A C 1
ATOM 549 O O . ILE A 1 71 ? 13.466 -1.952 2.334 1.00 92.94 71 ILE A O 1
ATOM 553 N N . ASN A 1 72 ? 11.650 -2.757 3.388 1.00 92.75 72 ASN A N 1
ATOM 554 C CA . ASN A 1 72 ? 11.726 -1.953 4.616 1.00 92.75 72 ASN A CA 1
ATOM 555 C C . ASN A 1 72 ? 11.568 -0.428 4.415 1.00 92.75 72 ASN A C 1
ATOM 557 O O . ASN A 1 72 ? 11.957 0.356 5.277 1.00 92.75 72 ASN A O 1
ATOM 561 N N . ASP A 1 73 ? 10.970 0.010 3.306 1.00 94.75 73 ASP A N 1
ATOM 562 C CA . ASP A 1 73 ? 10.551 1.398 3.068 1.00 94.75 73 ASP A CA 1
ATOM 563 C C . ASP A 1 73 ? 9.136 1.625 3.633 1.00 94.75 73 ASP A C 1
ATOM 565 O O . ASP A 1 73 ? 8.175 1.867 2.902 1.00 94.75 73 ASP A O 1
ATOM 569 N N . GLU A 1 74 ? 8.985 1.502 4.957 1.00 95.31 74 GLU A N 1
ATOM 570 C CA . GLU A 1 74 ? 7.678 1.625 5.623 1.00 95.31 74 GLU A CA 1
ATOM 571 C C . GLU A 1 74 ? 7.073 3.027 5.427 1.00 95.31 74 GLU A C 1
ATOM 573 O O . GLU A 1 74 ? 5.886 3.157 5.129 1.00 95.31 74 GLU A O 1
ATOM 578 N N . LYS A 1 75 ? 7.880 4.091 5.541 1.00 95.69 75 LYS A N 1
ATOM 579 C CA . LYS A 1 75 ? 7.445 5.478 5.283 1.00 95.69 75 LYS A CA 1
ATOM 580 C C . LYS A 1 75 ? 6.973 5.679 3.846 1.00 95.69 75 LYS A C 1
ATOM 582 O O . LYS A 1 75 ? 5.957 6.331 3.611 1.00 95.69 75 LYS A O 1
ATOM 587 N N . GLY A 1 76 ? 7.706 5.133 2.878 1.00 96.38 76 GLY A N 1
ATOM 588 C CA . GLY A 1 76 ? 7.311 5.203 1.482 1.00 96.38 76 GLY A CA 1
ATOM 589 C C . GLY A 1 76 ? 6.026 4.431 1.206 1.00 96.38 76 GLY A C 1
ATOM 590 O O . GLY A 1 76 ? 5.205 4.928 0.440 1.00 96.38 76 GLY A O 1
ATOM 591 N N . ALA A 1 77 ? 5.831 3.271 1.840 1.00 97.38 77 ALA A N 1
ATOM 592 C CA . ALA A 1 77 ? 4.600 2.493 1.730 1.00 97.38 77 ALA A CA 1
ATOM 593 C C . ALA A 1 77 ? 3.381 3.270 2.253 1.00 97.38 77 ALA A C 1
ATOM 595 O O . ALA A 1 77 ? 2.365 3.334 1.562 1.00 97.38 77 ALA A O 1
ATOM 596 N N . LEU A 1 78 ? 3.505 3.915 3.422 1.00 97.75 78 LEU A N 1
ATOM 597 C CA . LEU A 1 78 ? 2.434 4.734 3.998 1.00 97.75 78 LEU A CA 1
ATOM 598 C C . LEU A 1 78 ? 2.060 5.880 3.056 1.00 97.75 78 LEU A C 1
ATOM 600 O O . LEU A 1 78 ? 0.898 6.022 2.688 1.00 97.75 78 LEU A O 1
ATOM 604 N N . LYS A 1 79 ? 3.062 6.626 2.578 1.00 97.38 79 LYS A N 1
ATOM 605 C CA . LYS A 1 79 ? 2.849 7.733 1.641 1.00 97.38 79 LYS A CA 1
ATOM 606 C C . LYS A 1 79 ? 2.167 7.286 0.344 1.00 97.38 79 LYS A C 1
ATOM 608 O O . LYS A 1 79 ? 1.338 8.014 -0.201 1.00 97.38 79 LYS A O 1
ATOM 613 N N . THR A 1 80 ? 2.520 6.109 -0.173 1.00 98.19 80 THR A N 1
ATOM 614 C CA . THR A 1 80 ? 1.863 5.536 -1.355 1.00 98.19 80 THR A CA 1
ATOM 615 C C . THR A 1 80 ? 0.383 5.267 -1.086 1.00 98.19 80 THR A C 1
ATOM 617 O O . THR A 1 80 ? -0.443 5.626 -1.922 1.00 98.19 80 THR A O 1
ATOM 620 N N . TYR A 1 81 ? 0.032 4.692 0.070 1.00 98.25 81 TYR A N 1
ATOM 621 C CA . TYR A 1 81 ? -1.375 4.515 0.436 1.00 98.25 81 TYR A CA 1
ATOM 622 C C . TYR A 1 81 ? -2.102 5.852 0.580 1.00 98.25 81 TYR A C 1
ATOM 624 O O . TYR A 1 81 ? -3.147 6.018 -0.034 1.00 98.25 81 TYR A O 1
ATOM 632 N N . GLU A 1 82 ? -1.552 6.806 1.333 1.00 97.38 82 GLU A N 1
ATOM 633 C CA . GLU A 1 82 ? -2.181 8.114 1.576 1.00 97.38 82 GLU A CA 1
ATOM 634 C C . GLU A 1 82 ? -2.492 8.852 0.270 1.00 97.38 82 GLU A C 1
ATOM 636 O O . GLU A 1 82 ? -3.632 9.234 0.023 1.00 97.38 82 GLU A O 1
ATOM 641 N N . THR A 1 83 ? -1.489 8.990 -0.601 1.00 97.00 83 THR A N 1
ATOM 642 C CA . THR A 1 83 ? -1.643 9.705 -1.878 1.00 97.00 83 THR A CA 1
ATOM 643 C C . THR A 1 83 ? -2.553 8.973 -2.864 1.00 97.00 83 THR A C 1
ATOM 645 O O . THR A 1 83 ? -3.310 9.614 -3.587 1.00 97.00 83 THR A O 1
ATOM 648 N N . GLY A 1 84 ? -2.510 7.639 -2.890 1.00 96.12 84 GLY A N 1
ATOM 649 C CA . GLY A 1 84 ? -3.378 6.833 -3.746 1.00 96.12 84 GLY A CA 1
ATOM 650 C C . GLY A 1 84 ? -4.843 6.859 -3.305 1.00 96.12 84 GLY A C 1
ATOM 651 O O . GLY A 1 84 ? -5.734 6.999 -4.139 1.00 96.12 84 GLY A O 1
ATOM 652 N N . ILE A 1 85 ? -5.090 6.766 -1.995 1.00 97.19 85 ILE A N 1
ATOM 653 C CA . ILE A 1 85 ? -6.426 6.904 -1.399 1.00 97.19 85 ILE A CA 1
ATOM 654 C C . ILE A 1 85 ? -6.988 8.290 -1.718 1.00 97.19 85 ILE A C 1
ATOM 656 O O . ILE A 1 85 ? -8.076 8.374 -2.283 1.00 97.19 85 ILE A O 1
ATOM 660 N N . GLU A 1 86 ? -6.224 9.356 -1.456 1.00 96.31 86 GLU A N 1
ATOM 661 C CA . GLU A 1 86 ? -6.646 10.732 -1.742 1.00 96.31 86 GLU A CA 1
ATOM 662 C C . GLU A 1 86 ? -7.013 10.919 -3.224 1.00 96.31 86 GLU A C 1
ATOM 664 O O . GLU A 1 86 ? -8.054 11.496 -3.538 1.00 96.31 86 GLU A O 1
ATOM 669 N N . ALA A 1 87 ? -6.204 10.385 -4.146 1.00 94.56 87 ALA A N 1
ATOM 670 C CA . ALA A 1 87 ? -6.477 10.470 -5.579 1.00 94.56 87 ALA A CA 1
ATOM 671 C C . ALA A 1 87 ? -7.782 9.756 -5.977 1.00 94.56 87 ALA A C 1
ATOM 673 O O . ALA A 1 87 ? -8.574 10.294 -6.755 1.00 94.56 87 ALA A O 1
ATOM 674 N N . ILE A 1 88 ? -8.032 8.562 -5.432 1.00 94.25 88 ILE A N 1
ATOM 675 C CA . ILE A 1 88 ? -9.251 7.790 -5.713 1.00 94.25 88 ILE A CA 1
ATOM 676 C C . ILE A 1 88 ? -10.489 8.480 -5.129 1.00 94.25 88 ILE A C 1
ATOM 678 O O . ILE A 1 88 ? -11.532 8.538 -5.787 1.00 94.25 88 ILE A O 1
ATOM 682 N N . GLU A 1 89 ? -10.388 9.023 -3.915 1.00 93.56 89 GLU A N 1
ATOM 683 C CA . GLU A 1 89 ? -11.473 9.780 -3.288 1.00 93.56 89 GLU A CA 1
ATOM 684 C C . GLU A 1 89 ? -11.822 11.044 -4.084 1.00 93.56 89 GLU A C 1
ATOM 686 O O . GLU A 1 89 ? -13.004 11.336 -4.282 1.00 93.56 89 GLU A O 1
ATOM 691 N N . GLN A 1 90 ? -10.813 11.766 -4.584 1.00 93.56 90 GLN A N 1
ATOM 692 C CA . GLN A 1 90 ? -10.999 12.988 -5.371 1.00 93.56 90 GLN A CA 1
ATOM 693 C C . GLN A 1 90 ? -11.599 12.732 -6.760 1.00 93.56 90 GLN A C 1
ATOM 695 O O . GLN A 1 90 ? -12.405 13.541 -7.225 1.00 93.56 90 GLN A O 1
ATOM 700 N N . ASP A 1 91 ? -11.246 11.626 -7.425 1.00 90.06 91 ASP A N 1
ATOM 701 C CA . ASP A 1 91 ? -11.844 11.269 -8.721 1.00 90.06 91 ASP A CA 1
ATOM 702 C C . ASP A 1 91 ? -13.333 10.897 -8.586 1.00 90.06 91 ASP A C 1
ATOM 704 O O . ASP A 1 91 ? -14.134 11.113 -9.501 1.00 90.06 91 ASP A O 1
ATOM 708 N N . GLY A 1 92 ? -13.736 10.366 -7.425 1.00 81.19 92 GLY A N 1
ATOM 709 C CA . GLY A 1 92 ? -15.134 10.096 -7.080 1.00 81.19 92 GLY A CA 1
ATOM 710 C C . GLY A 1 92 ? -15.797 8.966 -7.882 1.00 81.19 92 GLY A C 1
ATOM 711 O O . GLY A 1 92 ? -16.980 8.690 -7.673 1.00 81.19 92 GLY A O 1
ATOM 712 N N . LYS A 1 93 ? -15.064 8.303 -8.787 1.00 77.19 93 LYS A N 1
ATOM 713 C CA . LYS A 1 93 ? -15.540 7.172 -9.609 1.00 77.19 93 LYS A CA 1
ATOM 714 C C . LYS A 1 93 ? -14.866 5.844 -9.264 1.00 77.19 93 LYS A C 1
ATOM 716 O O . LYS A 1 93 ? -15.120 4.846 -9.937 1.00 77.19 93 LYS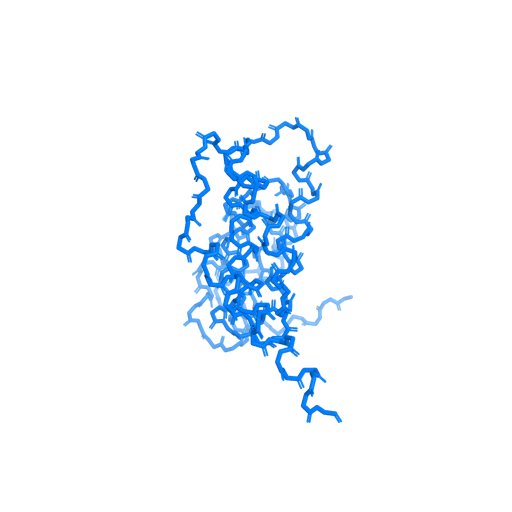 A O 1
ATOM 721 N N . GLY A 1 94 ? -14.021 5.828 -8.236 1.00 74.31 94 GLY A N 1
ATOM 722 C CA . GLY A 1 94 ? -13.298 4.638 -7.808 1.00 74.31 94 GLY A CA 1
ATOM 723 C C . GLY A 1 94 ? -14.214 3.505 -7.350 1.00 74.31 94 GLY A C 1
ATOM 724 O O . GLY A 1 94 ? -15.269 3.727 -6.749 1.00 74.31 94 GLY A O 1
ATOM 725 N N . ASP A 1 95 ? -13.779 2.272 -7.602 1.00 88.81 95 ASP A N 1
ATOM 726 C CA . ASP A 1 95 ? -14.380 1.086 -7.003 1.00 88.81 95 ASP A CA 1
ATOM 727 C C . ASP A 1 95 ? -14.234 1.168 -5.474 1.00 88.81 95 ASP A C 1
ATOM 729 O O . ASP A 1 95 ? -13.126 1.165 -4.931 1.00 88.81 95 ASP A O 1
ATOM 733 N N . LYS A 1 96 ? -15.371 1.245 -4.771 1.00 92.75 96 LYS A N 1
ATOM 734 C CA . LYS A 1 96 ? -15.410 1.332 -3.306 1.00 92.75 96 LYS A CA 1
ATOM 735 C C . LYS A 1 96 ? -14.737 0.136 -2.645 1.00 92.75 96 LYS A C 1
ATOM 737 O O . LYS A 1 96 ? -14.055 0.324 -1.642 1.00 92.75 96 LYS A O 1
ATOM 742 N N . ALA A 1 97 ? -14.880 -1.065 -3.201 1.00 93.88 97 ALA A N 1
ATOM 743 C CA . ALA A 1 97 ? -14.230 -2.245 -2.650 1.00 93.88 97 ALA A CA 1
ATOM 744 C C . ALA A 1 97 ? -12.706 -2.140 -2.799 1.00 93.88 97 ALA A C 1
ATOM 746 O O . ALA A 1 97 ? -11.970 -2.437 -1.857 1.00 93.88 97 ALA A O 1
ATOM 747 N N . ALA A 1 98 ? -12.227 -1.644 -3.944 1.00 94.44 98 ALA A N 1
ATOM 748 C CA . ALA A 1 98 ? -10.805 -1.399 -4.168 1.00 94.44 98 ALA A CA 1
ATOM 749 C C . ALA A 1 98 ? -10.250 -0.323 -3.218 1.00 94.44 98 ALA A C 1
ATOM 751 O O . ALA A 1 98 ? -9.212 -0.541 -2.592 1.00 94.44 98 ALA A O 1
ATOM 752 N N . LEU A 1 99 ? -10.971 0.787 -3.026 1.00 96.38 99 LEU A N 1
ATOM 753 C CA . LEU A 1 99 ? -10.612 1.821 -2.052 1.00 96.38 99 LEU A CA 1
ATOM 754 C C . LEU A 1 99 ? -10.587 1.263 -0.622 1.00 96.38 99 LEU A C 1
ATOM 756 O O . LEU A 1 99 ? -9.636 1.486 0.124 1.00 96.38 99 LEU A O 1
ATOM 760 N N . GLY A 1 100 ? -11.592 0.472 -0.247 1.00 97.00 100 GLY A N 1
ATOM 761 C CA . GLY A 1 100 ? -11.623 -0.189 1.052 1.00 97.00 100 GLY A CA 1
ATOM 762 C C . GLY A 1 100 ? -10.455 -1.159 1.253 1.00 97.00 100 GLY A C 1
ATOM 763 O O . GLY A 1 100 ? -9.919 -1.246 2.357 1.00 97.00 100 GLY A O 1
ATOM 764 N N . ASN A 1 101 ? -9.997 -1.848 0.205 1.00 97.00 101 ASN A N 1
ATOM 765 C CA . ASN A 1 101 ? -8.804 -2.697 0.279 1.00 97.00 101 ASN A CA 1
ATOM 766 C C . ASN A 1 101 ? -7.520 -1.885 0.520 1.00 97.00 101 ASN A C 1
ATOM 768 O O . ASN A 1 101 ? -6.613 -2.376 1.194 1.00 97.00 101 ASN A O 1
ATOM 772 N N . LEU A 1 102 ? -7.437 -0.651 0.009 1.00 98.00 102 LEU A N 1
ATOM 773 C CA . LEU A 1 102 ? -6.316 0.250 0.297 1.00 98.00 102 LEU A CA 1
ATOM 774 C C . LEU A 1 102 ? -6.314 0.698 1.756 1.00 98.00 102 LEU A C 1
ATOM 776 O O . LEU A 1 102 ? -5.268 0.627 2.397 1.00 98.00 102 LEU A O 1
ATOM 780 N N . TYR A 1 103 ? -7.475 1.074 2.300 1.00 98.25 103 TYR A N 1
ATOM 781 C CA . TYR A 1 103 ? -7.612 1.386 3.726 1.00 98.25 103 TYR A CA 1
ATOM 782 C C . TYR A 1 103 ? -7.207 0.208 4.615 1.00 98.25 103 TYR A C 1
ATOM 784 O O . TYR A 1 103 ? -6.466 0.393 5.576 1.00 98.25 103 TYR A O 1
ATOM 792 N N . LEU A 1 104 ? -7.608 -1.020 4.265 1.00 97.69 104 LEU A N 1
ATOM 793 C CA . LEU A 1 104 ? -7.179 -2.209 5.006 1.00 97.69 104 LEU A CA 1
ATOM 794 C C . LEU A 1 104 ? -5.656 -2.391 4.961 1.00 97.69 104 LEU A C 1
ATOM 796 O O . LEU A 1 104 ? -5.033 -2.673 5.982 1.00 97.69 104 LEU A O 1
ATOM 800 N N . GLY A 1 105 ? -5.051 -2.218 3.783 1.00 97.12 105 GLY A N 1
ATOM 801 C CA . GLY A 1 105 ? -3.601 -2.306 3.618 1.00 97.12 105 GLY A CA 1
ATOM 802 C C . GLY A 1 105 ? -2.843 -1.235 4.410 1.00 97.12 105 GLY A C 1
ATOM 803 O O . GLY A 1 105 ? -1.811 -1.539 5.011 1.00 97.12 105 GLY A O 1
ATOM 804 N N . LYS A 1 106 ? -3.371 -0.006 4.455 1.00 98.06 106 LYS A N 1
ATOM 805 C CA . LYS A 1 106 ? -2.826 1.101 5.252 1.00 98.06 106 LYS A CA 1
ATOM 806 C C . LYS A 1 106 ? -2.929 0.820 6.752 1.00 98.06 106 LYS A C 1
ATOM 808 O O . LYS A 1 106 ? -1.912 0.888 7.436 1.00 98.06 106 LYS A O 1
ATOM 813 N N . ALA A 1 107 ? -4.088 0.372 7.234 1.00 97.50 107 ALA A N 1
ATOM 814 C CA . ALA A 1 107 ? -4.271 0.008 8.638 1.00 97.50 107 ALA A CA 1
ATOM 815 C C . ALA A 1 107 ? -3.312 -1.107 9.083 1.00 97.50 107 ALA A C 1
ATOM 817 O O . ALA A 1 107 ? -2.680 -1.022 10.132 1.00 97.50 107 ALA A O 1
ATOM 818 N N . GLN A 1 108 ? -3.146 -2.152 8.266 1.00 96.62 108 GLN A N 1
ATOM 819 C CA . GLN A 1 108 ? -2.188 -3.224 8.551 1.00 96.62 108 GLN A CA 1
ATOM 820 C C . GLN A 1 108 ? -0.752 -2.695 8.645 1.00 96.62 108 GLN A C 1
ATOM 822 O O . GLN A 1 108 ? 0.009 -3.119 9.520 1.00 96.62 108 GLN A O 1
ATOM 827 N N . LEU A 1 109 ? -0.373 -1.754 7.774 1.00 96.44 109 LEU A N 1
ATOM 828 C CA . LEU A 1 109 ? 0.926 -1.096 7.862 1.00 96.44 109 LEU A CA 1
ATOM 829 C C . LEU A 1 109 ? 1.062 -0.323 9.181 1.00 96.44 109 LEU A C 1
ATOM 831 O O . LEU A 1 109 ? 2.079 -0.472 9.847 1.00 96.44 109 LEU A O 1
ATOM 835 N N . GLU A 1 110 ? 0.055 0.440 9.594 1.00 95.81 110 GLU A N 1
ATOM 836 C CA . GLU A 1 110 ? 0.065 1.223 10.840 1.00 95.81 110 GLU A CA 1
ATOM 837 C C . GLU A 1 110 ? 0.113 0.342 12.105 1.00 95.81 110 GLU A C 1
ATOM 839 O O . GLU A 1 110 ? 0.765 0.692 13.087 1.00 95.81 110 GLU A O 1
ATOM 844 N N . ILE A 1 111 ? -0.492 -0.848 12.084 1.00 95.19 111 ILE A N 1
ATOM 845 C CA . ILE A 1 111 ? -0.429 -1.807 13.202 1.00 95.19 111 ILE A CA 1
ATOM 846 C C . ILE A 1 111 ? 0.986 -2.391 13.352 1.00 95.19 111 ILE A C 1
ATOM 848 O O . ILE A 1 111 ? 1.548 -2.462 14.459 1.00 95.19 111 ILE A O 1
ATOM 852 N N . TYR A 1 112 ? 1.576 -2.836 12.238 1.00 93.06 112 TYR A N 1
ATOM 853 C CA . TYR A 1 112 ? 2.793 -3.654 12.256 1.00 93.06 112 TYR A CA 1
ATOM 854 C C . TYR A 1 112 ? 4.088 -2.874 12.018 1.00 93.06 112 TYR A C 1
ATOM 856 O O . TYR A 1 112 ? 5.158 -3.364 12.390 1.00 93.06 112 TYR A O 1
ATOM 864 N N . SER A 1 113 ? 4.012 -1.667 11.457 1.00 89.62 113 SER A N 1
ATOM 865 C CA . SER A 1 113 ? 5.171 -0.810 11.211 1.00 89.62 113 SER A CA 1
ATOM 866 C C . SER A 1 113 ? 5.875 -0.445 12.515 1.00 89.62 113 SER A C 1
ATOM 868 O O . SER A 1 113 ? 5.262 -0.251 13.571 1.00 89.62 113 SER A O 1
ATOM 870 N N . ARG A 1 114 ? 7.203 -0.354 12.447 1.00 84.12 114 ARG A N 1
ATOM 871 C CA . ARG A 1 114 ? 8.013 0.176 13.549 1.00 84.12 114 ARG A CA 1
ATOM 872 C C . ARG A 1 114 ? 8.038 1.698 13.531 1.00 84.12 114 ARG A C 1
ATOM 874 O O . ARG A 1 114 ? 8.109 2.303 14.596 1.00 84.12 114 ARG A O 1
ATOM 881 N N . GLU A 1 115 ? 8.003 2.291 12.341 1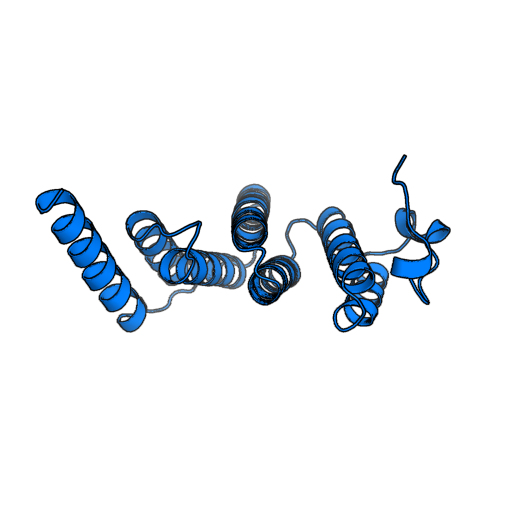.00 84.50 115 GLU A N 1
ATOM 882 C CA . GLU A 1 115 ? 8.171 3.732 12.142 1.00 84.50 115 GLU A CA 1
ATOM 883 C C . GLU A 1 115 ? 6.853 4.513 12.092 1.00 84.50 115 GLU A C 1
ATOM 885 O O . GLU A 1 115 ? 6.822 5.666 12.510 1.00 84.50 115 GLU A O 1
ATOM 890 N N . ASN A 1 116 ? 5.778 3.884 11.624 1.00 86.50 116 ASN A N 1
ATOM 891 C CA . ASN A 1 116 ? 4.472 4.497 11.371 1.00 86.50 116 ASN A CA 1
ATOM 892 C C . ASN A 1 116 ? 3.388 3.966 12.316 1.00 86.50 116 ASN A C 1
ATOM 894 O O . ASN A 1 116 ? 2.220 3.885 11.947 1.00 86.50 116 ASN A O 1
ATOM 898 N N . LYS A 1 117 ? 3.783 3.512 13.507 1.00 93.00 117 LYS A N 1
ATOM 899 C CA . LYS A 1 117 ? 2.862 2.850 14.426 1.00 93.00 117 LYS A CA 1
ATOM 900 C C . LYS A 1 117 ? 1.806 3.815 14.954 1.00 93.00 117 LYS A C 1
ATOM 902 O O . LYS A 1 117 ? 2.113 4.607 15.845 1.00 93.00 117 LYS A O 1
ATOM 907 N N . ASP A 1 118 ? 0.577 3.676 14.473 1.00 95.75 118 ASP A N 1
ATOM 908 C CA . ASP A 1 118 ? -0.565 4.496 14.875 1.00 95.75 118 ASP A CA 1
ATOM 909 C C . ASP A 1 118 ? -1.830 3.633 14.991 1.00 95.75 118 ASP A C 1
ATOM 911 O O . ASP A 1 118 ? -2.518 3.352 14.014 1.00 95.75 118 ASP A O 1
ATOM 915 N N . TYR A 1 119 ? -2.121 3.173 16.209 1.00 96.12 119 TYR A N 1
ATOM 916 C CA . TYR A 1 119 ? -3.282 2.317 16.458 1.00 96.12 119 TYR A CA 1
ATOM 917 C C . TYR A 1 119 ? -4.612 3.082 16.366 1.00 96.12 119 TYR A C 1
ATOM 919 O O . TYR A 1 119 ? -5.618 2.495 15.976 1.00 96.12 119 TYR A O 1
ATOM 927 N N . GLU A 1 120 ? -4.625 4.383 16.680 1.00 95.38 120 GLU A N 1
ATOM 928 C CA . GLU A 1 120 ? -5.839 5.204 16.589 1.00 95.38 120 GLU A CA 1
ATOM 929 C C . GLU A 1 120 ? -6.227 5.442 15.129 1.00 95.38 120 GLU A C 1
ATOM 931 O O . GLU A 1 120 ? -7.409 5.401 14.779 1.00 95.38 120 GLU A O 1
ATOM 936 N N . GLN A 1 121 ? -5.238 5.686 14.266 1.00 97.12 121 GLN A N 1
ATOM 937 C CA . GLN A 1 121 ? -5.482 5.809 12.836 1.00 97.12 121 GLN A CA 1
ATOM 938 C C . GLN A 1 121 ? -5.834 4.457 12.206 1.00 97.12 121 GLN A C 1
ATOM 940 O O . GLN A 1 121 ? -6.816 4.387 11.464 1.00 97.12 121 GLN A O 1
ATOM 945 N N . ALA A 1 122 ? -5.144 3.379 12.592 1.00 97.44 122 ALA A N 1
ATOM 946 C CA . ALA A 1 122 ? -5.430 2.038 12.086 1.00 97.44 122 ALA A CA 1
ATOM 947 C C . ALA A 1 122 ? -6.873 1.600 12.369 1.00 97.44 122 ALA A C 1
ATOM 949 O O . ALA A 1 122 ? -7.511 0.974 11.520 1.00 97.44 122 ALA A O 1
ATOM 950 N N . GLN A 1 123 ? -7.413 1.961 13.539 1.00 97.81 123 GLN A N 1
ATOM 951 C CA . GLN A 1 123 ? -8.810 1.701 13.876 1.00 97.81 123 GLN A CA 1
ATOM 952 C C . GLN A 1 123 ? -9.764 2.380 12.885 1.00 97.81 123 GLN A C 1
ATOM 954 O O . GLN A 1 123 ? -10.642 1.725 12.319 1.00 97.81 123 GLN A O 1
ATOM 959 N N . LYS A 1 124 ? -9.574 3.681 12.636 1.00 98.12 124 LYS A N 1
ATOM 960 C CA . LYS A 1 124 ? -10.413 4.452 11.701 1.00 98.12 124 LYS A CA 1
ATOM 961 C C . LYS A 1 124 ? -10.337 3.890 10.286 1.00 98.12 124 LYS A C 1
ATOM 963 O O . LYS A 1 124 ? -11.351 3.827 9.588 1.00 98.12 124 LYS A O 1
ATOM 968 N N . ASP A 1 125 ? -9.147 3.476 9.867 1.00 98.00 125 ASP A N 1
ATOM 969 C CA . ASP A 1 125 ? -8.914 2.917 8.541 1.00 98.00 125 ASP A CA 1
ATOM 970 C C . ASP A 1 125 ? -9.591 1.540 8.387 1.00 98.00 125 ASP A C 1
ATOM 972 O O . ASP A 1 125 ? -10.208 1.278 7.353 1.00 98.00 125 ASP A O 1
ATOM 976 N N . ILE A 1 126 ? -9.593 0.687 9.420 1.00 98.00 126 ILE A N 1
ATOM 977 C CA . ILE A 1 126 ? -10.339 -0.589 9.418 1.00 98.00 126 ILE A CA 1
ATOM 978 C C . ILE A 1 126 ? -11.849 -0.363 9.354 1.00 98.00 126 ILE A C 1
ATOM 980 O O . ILE A 1 126 ? -12.532 -1.001 8.551 1.00 98.00 126 ILE A O 1
ATOM 984 N N . GLU A 1 127 ? -12.379 0.547 10.171 1.00 97.94 127 GLU A N 1
ATOM 985 C CA . GLU A 1 127 ? -13.807 0.881 10.170 1.00 97.94 127 GLU A CA 1
ATOM 986 C C . GLU A 1 127 ? -14.242 1.428 8.799 1.00 97.94 127 GLU A C 1
ATOM 988 O O . GLU A 1 127 ? -15.274 1.029 8.247 1.00 97.94 127 GLU A O 1
ATOM 993 N N . THR A 1 128 ? -13.416 2.295 8.208 1.00 97.94 128 THR A N 1
ATOM 994 C CA . THR A 1 128 ? -13.635 2.850 6.866 1.00 97.94 128 THR A CA 1
ATOM 995 C C . THR A 1 128 ? -13.576 1.762 5.794 1.00 97.94 128 THR A C 1
ATOM 997 O O . THR A 1 128 ? -14.458 1.698 4.935 1.00 97.94 128 THR A O 1
ATOM 1000 N N . SER A 1 129 ? -12.590 0.865 5.868 1.00 97.81 129 SER A N 1
ATOM 1001 C CA . SER A 1 129 ? -12.455 -0.278 4.962 1.00 97.81 129 SER A CA 1
ATOM 1002 C C . SER A 1 129 ? -13.691 -1.178 4.980 1.00 97.81 129 SER A C 1
ATOM 1004 O O . SER A 1 129 ? -14.260 -1.457 3.922 1.00 97.81 129 SER A O 1
ATOM 1006 N N . ALA A 1 130 ? -14.138 -1.586 6.170 1.00 97.75 130 ALA A N 1
ATOM 1007 C CA . ALA A 1 130 ? -15.308 -2.439 6.361 1.00 97.75 130 ALA A CA 1
ATOM 1008 C C . ALA A 1 130 ? -16.567 -1.808 5.745 1.00 97.75 130 ALA A C 1
ATOM 1010 O O . ALA A 1 130 ? -17.283 -2.447 4.974 1.00 97.75 130 ALA A O 1
ATOM 1011 N N . LYS A 1 131 ? -16.777 -0.509 5.993 1.00 97.56 131 LYS A N 1
ATOM 1012 C CA . LYS A 1 131 ? -17.891 0.255 5.416 1.00 97.56 131 LYS A CA 1
ATOM 1013 C C . LYS A 1 131 ? -17.841 0.322 3.889 1.00 97.56 131 LYS A C 1
ATOM 1015 O O . LYS A 1 131 ? -18.881 0.238 3.241 1.00 97.56 131 LYS A O 1
ATOM 1020 N N . LEU A 1 132 ? -16.661 0.530 3.309 1.00 96.44 132 LEU A N 1
ATOM 1021 C CA . LEU A 1 132 ? -16.492 0.642 1.858 1.00 96.44 132 LEU A CA 1
ATOM 1022 C C . LEU A 1 132 ? -16.665 -0.699 1.137 1.00 96.44 132 LEU A C 1
ATOM 1024 O O . LEU A 1 132 ? -17.144 -0.718 0.002 1.00 96.44 132 LEU A O 1
ATOM 1028 N N . ARG A 1 133 ? -16.290 -1.798 1.797 1.00 96.44 133 ARG A N 1
ATOM 1029 C CA . ARG A 1 133 ? -16.362 -3.165 1.262 1.00 96.44 133 ARG A CA 1
ATOM 1030 C C . ARG A 1 133 ? -17.699 -3.856 1.539 1.00 96.44 133 ARG A C 1
ATOM 1032 O O . ARG A 1 133 ? -17.935 -4.910 0.967 1.00 96.44 133 ARG A O 1
ATOM 1039 N N . ASP A 1 134 ? -18.557 -3.255 2.368 1.00 96.06 134 ASP A N 1
ATOM 1040 C CA . ASP A 1 134 ? -19.789 -3.874 2.884 1.00 96.06 134 ASP A CA 1
ATOM 1041 C C . ASP A 1 134 ? -19.503 -5.221 3.574 1.00 96.06 134 ASP A C 1
ATOM 1043 O O . ASP A 1 134 ? -20.159 -6.238 3.356 1.00 96.06 134 ASP A O 1
ATOM 1047 N N . GLU A 1 135 ? -18.453 -5.228 4.396 1.00 95.19 135 GLU A N 1
ATOM 1048 C CA . GLU A 1 135 ? -17.964 -6.404 5.110 1.00 95.19 135 GLU A CA 1
ATOM 1049 C C . GLU A 1 135 ? -17.939 -6.154 6.625 1.00 95.19 135 GLU A C 1
ATOM 1051 O O . GLU A 1 135 ? -17.811 -5.009 7.067 1.00 95.19 135 GLU A O 1
ATOM 1056 N N . PRO A 1 136 ? -18.042 -7.207 7.457 1.00 96.81 136 PRO A N 1
ATOM 1057 C CA . PRO A 1 136 ? -17.849 -7.060 8.892 1.00 96.81 136 PRO A CA 1
ATOM 1058 C C . PRO A 1 136 ? -16.419 -6.605 9.214 1.00 96.81 136 PRO A C 1
ATOM 1060 O O . PRO A 1 136 ? -15.458 -6.981 8.544 1.00 96.81 136 PRO A O 1
ATOM 1063 N N . ILE A 1 137 ? -16.282 -5.831 10.292 1.00 95.94 137 ILE A N 1
ATOM 1064 C CA . ILE A 1 137 ? -14.979 -5.426 10.832 1.00 95.94 137 ILE A CA 1
ATOM 1065 C C . ILE A 1 137 ? -14.172 -6.671 11.221 1.00 95.94 137 ILE A C 1
ATOM 1067 O O . ILE A 1 137 ? -14.672 -7.530 11.957 1.00 95.94 137 ILE A O 1
ATOM 1071 N N . ASP A 1 138 ? -12.912 -6.729 10.779 1.00 93.00 138 ASP A N 1
ATOM 1072 C CA . ASP A 1 138 ? -11.965 -7.777 11.163 1.00 93.00 138 ASP A CA 1
ATOM 1073 C C . ASP A 1 138 ? -11.622 -7.664 12.655 1.00 93.00 138 ASP A C 1
ATOM 1075 O O . ASP A 1 138 ? -10.790 -6.861 13.082 1.00 93.00 138 ASP A O 1
ATOM 1079 N N . GLN A 1 139 ? -12.281 -8.500 13.456 1.00 94.31 139 GLN A N 1
ATOM 1080 C CA . GLN A 1 139 ? -12.122 -8.517 14.909 1.00 94.31 139 GLN A CA 1
ATOM 1081 C C . GLN A 1 139 ? -10.698 -8.877 15.343 1.00 94.31 139 GLN A C 1
ATOM 1083 O O . GLN A 1 139 ? -10.270 -8.462 16.416 1.00 94.31 139 GLN A O 1
ATOM 1088 N N . SER A 1 140 ? -9.944 -9.625 14.530 1.00 95.94 140 SER A N 1
ATOM 1089 C CA . SER A 1 140 ? -8.572 -9.994 14.886 1.00 95.94 140 SER A CA 1
ATOM 1090 C C . SER A 1 140 ? -7.637 -8.785 14.861 1.00 95.94 140 SER A C 1
ATOM 1092 O O . SER A 1 140 ? -6.806 -8.629 15.755 1.00 95.94 140 SER A O 1
ATOM 1094 N N . LEU A 1 141 ? -7.827 -7.884 13.892 1.00 95.56 141 LEU A N 1
ATOM 1095 C CA . LEU A 1 141 ? -7.081 -6.630 13.817 1.00 95.56 141 LEU A CA 1
ATOM 1096 C C . LEU A 1 141 ? -7.513 -5.643 14.906 1.00 95.56 141 LEU A C 1
ATOM 1098 O O . LEU A 1 141 ? -6.661 -4.955 15.464 1.00 95.56 141 LEU A O 1
ATOM 1102 N N . MET A 1 142 ? -8.805 -5.608 15.249 1.00 95.88 142 MET A N 1
ATOM 1103 C CA . MET A 1 142 ? -9.307 -4.771 16.347 1.00 95.88 142 MET A CA 1
ATOM 1104 C C . MET A 1 142 ? -8.687 -5.150 17.694 1.00 95.88 142 MET A C 1
ATOM 1106 O O . MET A 1 142 ? -8.227 -4.273 18.417 1.00 95.88 142 MET A O 1
ATOM 1110 N N . ILE A 1 143 ? -8.584 -6.448 17.995 1.00 97.06 143 ILE A N 1
ATOM 1111 C CA . ILE A 1 143 ? -7.922 -6.926 19.218 1.00 97.06 143 ILE A CA 1
ATOM 1112 C C . ILE A 1 143 ? -6.444 -6.500 19.245 1.00 97.06 143 ILE A C 1
ATOM 1114 O O . ILE A 1 143 ? -5.951 -6.038 20.271 1.00 97.06 143 ILE A O 1
ATOM 1118 N N . GLU A 1 144 ? -5.725 -6.602 18.120 1.00 96.62 144 GLU A N 1
ATOM 1119 C CA . GLU A 1 144 ? -4.314 -6.182 18.054 1.00 96.62 144 GLU A CA 1
ATOM 1120 C C . GLU A 1 144 ? -4.143 -4.669 18.281 1.00 96.62 144 GLU A C 1
ATOM 1122 O O . GLU A 1 144 ? -3.171 -4.237 18.913 1.00 96.62 144 GLU A O 1
ATOM 1127 N N . ILE A 1 145 ? -5.092 -3.867 17.790 1.00 95.88 145 ILE A N 1
ATOM 1128 C CA . ILE A 1 145 ? -5.159 -2.422 18.026 1.00 95.88 145 ILE A CA 1
ATOM 1129 C C . ILE A 1 145 ? -5.375 -2.129 19.509 1.00 95.88 145 ILE A C 1
ATOM 1131 O O . ILE A 1 145 ? -4.584 -1.382 20.086 1.00 95.88 145 ILE A O 1
ATOM 1135 N N . GLU A 1 146 ? -6.385 -2.739 20.132 1.00 95.88 146 GLU A N 1
ATOM 1136 C CA . GLU A 1 146 ? -6.714 -2.546 21.551 1.00 95.88 146 GLU A CA 1
ATOM 1137 C C . GLU A 1 146 ? -5.517 -2.906 22.445 1.00 95.88 146 GLU A C 1
ATOM 1139 O O . GLU A 1 146 ? -5.018 -2.068 23.206 1.00 95.88 146 GLU A O 1
ATOM 1144 N N . ASP A 1 147 ? -4.949 -4.101 22.255 1.00 96.19 147 ASP A N 1
ATOM 1145 C CA . ASP A 1 147 ? -3.731 -4.539 22.943 1.00 96.19 147 ASP A CA 1
ATOM 1146 C C . ASP A 1 147 ? -2.560 -3.572 22.684 1.00 96.19 147 ASP A C 1
ATOM 1148 O O . ASP A 1 147 ? -1.726 -3.284 23.555 1.00 96.19 147 ASP A O 1
ATOM 1152 N N . GLY A 1 148 ? -2.448 -3.082 21.449 1.00 94.12 148 GLY A N 1
ATOM 1153 C CA . GLY A 1 148 ? -1.486 -2.079 21.012 1.00 94.12 148 GLY A CA 1
ATOM 1154 C C . GLY A 1 148 ? -1.559 -0.787 21.818 1.00 94.12 148 GLY A C 1
ATOM 1155 O O . GLY A 1 148 ? -0.537 -0.355 22.372 1.00 94.12 148 GLY A O 1
ATOM 1156 N N . MET A 1 149 ? -2.754 -0.213 21.912 1.00 94.31 149 MET A N 1
ATOM 1157 C CA . MET A 1 149 ? -3.042 1.021 22.640 1.00 94.31 149 MET A CA 1
ATOM 1158 C C . MET A 1 149 ? -2.771 0.854 24.136 1.00 94.31 149 MET A C 1
ATOM 1160 O O . MET A 1 149 ? -2.017 1.645 24.711 1.00 94.31 149 MET A O 1
ATOM 1164 N N . GLU A 1 150 ? -3.241 -0.235 24.753 1.00 95.19 150 GLU A N 1
ATOM 1165 C CA . GLU A 1 150 ? -2.978 -0.519 26.169 1.00 95.19 150 GLU A CA 1
ATOM 1166 C C . GLU A 1 150 ? -1.479 -0.643 26.478 1.00 95.19 150 GLU A C 1
ATOM 1168 O O . GLU A 1 150 ? -0.987 -0.231 27.536 1.00 95.19 150 GLU A O 1
ATOM 1173 N N . ARG A 1 151 ? -0.705 -1.263 25.576 1.0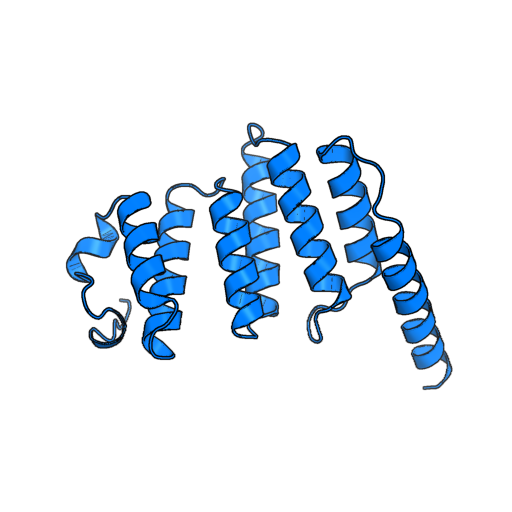0 92.81 151 ARG A N 1
ATOM 1174 C CA . ARG A 1 151 ? 0.756 -1.366 25.728 1.00 92.81 151 ARG A CA 1
ATOM 1175 C C . ARG A 1 151 ? 1.419 0.008 25.646 1.00 92.81 151 ARG A C 1
ATOM 1177 O O . ARG A 1 151 ? 2.376 0.245 26.385 1.00 92.81 151 ARG A O 1
ATOM 1184 N N . GLN A 1 152 ? 0.947 0.899 24.776 1.00 90.00 152 GLN A N 1
ATOM 1185 C CA . GLN A 1 152 ? 1.466 2.265 24.676 1.00 90.00 152 GLN A CA 1
ATOM 1186 C C . GLN A 1 152 ? 1.123 3.095 25.917 1.00 90.00 152 GLN A C 1
ATOM 1188 O O . GLN A 1 152 ? 2.007 3.757 26.463 1.00 90.00 152 GLN A O 1
ATOM 1193 N N . GLU A 1 153 ? -0.108 3.011 26.415 1.00 90.69 153 GLU A N 1
ATOM 1194 C CA . GLU A 1 153 ? -0.540 3.719 27.622 1.00 90.69 153 GLU A CA 1
ATOM 1195 C C . GLU A 1 153 ? 0.245 3.265 28.861 1.00 90.69 153 GLU A C 1
ATOM 1197 O O . GLU A 1 153 ? 0.806 4.083 29.594 1.00 90.69 153 GLU A O 1
ATOM 1202 N N . ARG A 1 154 ? 0.420 1.949 29.041 1.00 93.31 154 ARG A N 1
ATOM 1203 C CA . ARG A 1 154 ? 1.246 1.400 30.130 1.00 93.31 154 ARG A CA 1
ATOM 1204 C C . ARG A 1 154 ? 2.702 1.858 30.078 1.00 93.31 154 ARG A C 1
ATOM 1206 O O . ARG A 1 154 ? 3.335 1.943 31.127 1.00 93.31 154 ARG A O 1
ATOM 1213 N N . ARG A 1 155 ? 3.259 2.108 28.888 1.00 90.25 155 ARG A N 1
ATOM 1214 C CA . ARG A 1 155 ? 4.622 2.649 28.737 1.00 90.25 155 ARG A CA 1
ATOM 1215 C C . ARG A 1 155 ? 4.679 4.123 29.120 1.00 90.25 155 ARG A C 1
ATOM 1217 O O . ARG A 1 155 ? 5.612 4.501 29.817 1.00 90.25 155 ARG A O 1
ATOM 1224 N N . LYS A 1 156 ? 3.683 4.920 28.716 1.00 88.81 156 LYS A N 1
ATOM 1225 C CA . LYS A 1 156 ? 3.575 6.341 29.086 1.00 88.81 156 LYS A CA 1
ATOM 1226 C C . LYS A 1 156 ? 3.477 6.520 30.603 1.00 88.81 156 LYS A C 1
ATOM 1228 O O . LYS A 1 156 ? 4.177 7.353 31.151 1.00 88.81 156 LYS A O 1
ATOM 1233 N N . ASN A 1 157 ? 2.703 5.675 31.285 1.00 89.00 157 ASN A N 1
ATOM 1234 C CA . ASN A 1 157 ? 2.509 5.754 32.740 1.00 89.00 157 ASN A CA 1
ATOM 1235 C C . ASN A 1 157 ? 3.705 5.243 33.574 1.00 89.00 157 ASN A C 1
ATOM 1237 O O . ASN A 1 157 ? 3.661 5.297 34.802 1.00 89.00 157 ASN A O 1
ATOM 1241 N N . LYS A 1 158 ? 4.744 4.690 32.933 1.00 83.50 158 LYS A N 1
ATOM 1242 C CA . LYS A 1 158 ? 5.965 4.180 33.584 1.00 83.50 158 LYS A CA 1
ATOM 1243 C C . LYS A 1 158 ? 7.204 5.054 33.340 1.00 83.50 158 LYS A C 1
ATOM 1245 O O . LYS A 1 158 ? 8.246 4.744 33.916 1.00 83.50 158 LYS A O 1
ATOM 1250 N N . ALA A 1 159 ? 7.107 6.054 32.465 1.00 66.25 159 ALA A N 1
ATOM 1251 C CA . ALA A 1 159 ? 8.168 7.009 32.143 1.00 66.25 159 ALA A CA 1
ATOM 1252 C C . ALA A 1 159 ? 7.992 8.294 32.960 1.00 66.25 159 ALA A C 1
ATOM 1254 O O . ALA A 1 159 ? 9.031 8.889 33.317 1.00 66.25 159 ALA A O 1
#

Secondary structure (DSSP, 8-state):
-----TTTTTTS-GGGGGG--HHHHHHHHHHHTTS-HHHHHHHHHHHHHHHHH-TT-HHHHHHHHHHHHHTT-HHHHHHHHHHHHHHHHHHS-S-HHHHHHHHHHHHHHHHH-SSS--HHHHHHHHHHHHHHHT----HHHHHHHHHHHHHHHHHHTT-